Protein AF-A0A8G1VW10-F1 (afdb_monomer_lite)

Sequence (127 aa):
MYALQVLPVPFESDVFKSAGRANKSLDSALHHLKSVDPADVHLKELLWPAFVIGPEAQTMSQRAVITDVLESLWTLWRCHNVTNALKVLEKIWARRATEGSSRRNHPYTGTPHALNECVLAPSTRAF

InterPro domains:
  IPR021858 Fungal transcription factor [PF11951] (24-101)

Structure (mmCIF, N/CA/C/O backbone):
data_AF-A0A8G1VW10-F1
#
_entry.id   AF-A0A8G1VW10-F1
#
loop_
_atom_site.group_PDB
_atom_site.id
_atom_site.type_symbol
_atom_site.label_atom_id
_atom_site.label_alt_id
_atom_site.label_comp_id
_atom_site.label_asym_id
_atom_site.label_entity_id
_atom_site.label_seq_id
_atom_site.pdbx_PDB_ins_code
_atom_site.Cartn_x
_atom_site.Cartn_y
_atom_site.Cartn_z
_atom_site.occupancy
_atom_site.B_iso_or_equiv
_atom_site.auth_seq_id
_atom_site.auth_comp_id
_atom_site.auth_asym_id
_atom_site.auth_atom_id
_atom_site.pdbx_PDB_model_num
ATOM 1 N N . MET A 1 1 ? -4.608 40.988 21.483 1.00 47.69 1 MET A N 1
ATOM 2 C CA . MET A 1 1 ? -5.812 40.741 20.666 1.00 47.69 1 MET A CA 1
ATOM 3 C C . MET A 1 1 ? -5.606 39.460 19.866 1.00 47.69 1 MET A C 1
ATOM 5 O O . MET A 1 1 ? -5.068 39.525 18.773 1.00 47.69 1 MET A O 1
ATOM 9 N N . TYR A 1 2 ? -5.962 38.302 20.423 1.00 39.44 2 TYR A N 1
ATOM 10 C CA . TYR A 1 2 ? -6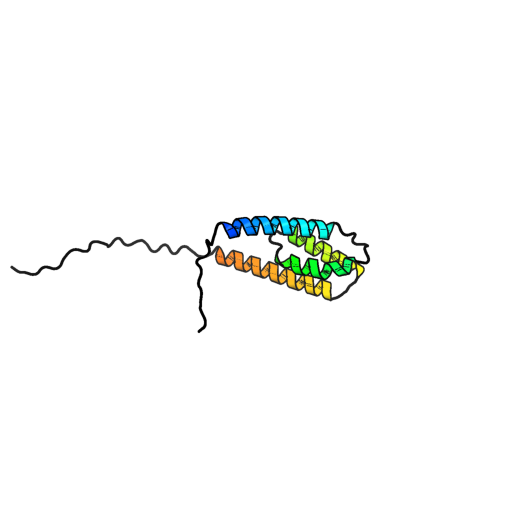.114 37.060 19.656 1.00 39.44 2 TYR A CA 1
ATOM 11 C C . TYR A 1 2 ? -7.568 36.628 19.822 1.00 39.44 2 TYR A C 1
ATOM 13 O O . TYR A 1 2 ? -8.011 36.364 20.938 1.00 39.44 2 TYR A O 1
ATOM 21 N N . ALA A 1 3 ? -8.326 36.660 18.729 1.00 48.31 3 ALA A N 1
ATOM 22 C CA . ALA A 1 3 ? -9.727 36.275 18.715 1.00 48.31 3 ALA A CA 1
ATOM 23 C C . ALA A 1 3 ? -9.827 34.753 18.545 1.00 48.31 3 ALA A C 1
ATOM 25 O O . ALA A 1 3 ? -9.581 34.220 17.467 1.00 48.31 3 ALA A O 1
ATOM 26 N N . LEU A 1 4 ? -10.193 34.060 19.623 1.00 53.19 4 LEU A N 1
ATOM 27 C CA . LEU A 1 4 ? -10.728 32.701 19.580 1.00 53.19 4 LEU A CA 1
ATOM 28 C C . LEU A 1 4 ? -12.159 32.777 19.035 1.00 53.19 4 LEU A C 1
ATOM 30 O O . LEU A 1 4 ? -13.110 32.995 19.782 1.00 53.19 4 LEU A O 1
ATOM 34 N N . GLN A 1 5 ? -12.315 32.635 17.720 1.00 59.56 5 GLN A N 1
ATOM 35 C CA . GLN A 1 5 ? -13.623 32.422 17.105 1.00 59.56 5 GLN A CA 1
ATOM 36 C C . GLN A 1 5 ? -13.932 30.922 17.125 1.00 59.56 5 GLN A C 1
ATOM 38 O O . GLN A 1 5 ? -13.525 30.171 16.243 1.00 59.56 5 GLN A O 1
ATOM 43 N N . VAL A 1 6 ? -14.645 30.485 18.164 1.00 56.25 6 VAL A N 1
ATOM 44 C CA . VAL A 1 6 ? -15.317 29.181 18.187 1.00 56.25 6 VAL A CA 1
ATOM 45 C C . VAL A 1 6 ? -16.586 29.324 17.351 1.00 56.25 6 VAL A C 1
ATOM 47 O O . VAL A 1 6 ? -17.584 29.871 17.813 1.00 56.25 6 VAL A O 1
ATOM 50 N N . LEU A 1 7 ? -16.537 28.878 16.097 1.00 58.91 7 LEU A N 1
ATOM 51 C CA . LEU A 1 7 ? -17.743 28.696 15.294 1.00 58.91 7 LEU A CA 1
ATOM 52 C C . LEU A 1 7 ? -18.376 27.339 15.642 1.00 58.91 7 LEU A C 1
ATOM 54 O O . LEU A 1 7 ? -17.665 26.330 15.640 1.00 58.91 7 LEU A O 1
ATOM 58 N N . PRO A 1 8 ? -19.694 27.269 15.896 1.00 49.25 8 PRO A N 1
ATOM 59 C CA . PRO A 1 8 ? -20.397 26.000 15.974 1.00 49.25 8 PRO A CA 1
ATOM 60 C C . PRO A 1 8 ? -20.582 25.478 14.545 1.00 49.25 8 PRO A C 1
ATOM 62 O O . PRO A 1 8 ? -21.453 25.933 13.807 1.00 49.25 8 PRO A O 1
ATOM 65 N N . VAL A 1 9 ? -19.726 24.550 14.122 1.00 55.56 9 VAL A N 1
ATOM 66 C CA . VAL A 1 9 ? -19.927 23.823 12.862 1.00 55.56 9 VAL A CA 1
ATOM 67 C C . VAL A 1 9 ? -21.076 22.816 13.029 1.00 55.56 9 VAL A C 1
ATOM 69 O O . VAL A 1 9 ? -21.105 22.112 14.041 1.00 55.56 9 VAL A O 1
ATOM 72 N N . PRO A 1 10 ? -22.016 22.704 12.068 1.00 50.59 10 PRO A N 1
ATOM 73 C CA . PRO A 1 10 ? -23.029 21.648 12.052 1.00 50.59 10 PRO A CA 1
ATOM 74 C C . PRO A 1 10 ? -22.334 20.284 11.903 1.00 50.59 10 PRO A C 1
ATOM 76 O O . PRO A 1 10 ? -21.971 19.854 10.813 1.00 50.59 10 PRO A O 1
ATOM 79 N N . PHE A 1 11 ? -22.069 19.638 13.034 1.00 54.19 11 PHE A N 1
ATOM 80 C CA . PHE A 1 11 ? -20.979 18.670 13.191 1.00 54.19 11 PHE A CA 1
ATOM 81 C C . PHE A 1 11 ? -21.210 17.287 12.555 1.00 54.19 11 PHE A C 1
ATOM 83 O O . PHE A 1 11 ? -20.253 16.550 12.360 1.00 54.19 11 PHE A O 1
ATOM 90 N N . GLU A 1 12 ? -22.430 16.915 12.168 1.00 51.09 12 GLU A N 1
ATOM 91 C CA . GLU A 1 12 ? -22.708 15.498 11.866 1.00 51.09 12 GLU A CA 1
ATOM 92 C C . GLU A 1 12 ? -23.002 15.231 10.379 1.00 51.09 12 GLU A C 1
ATOM 94 O O . GLU A 1 12 ? -22.476 14.285 9.794 1.00 51.09 12 GLU A O 1
ATOM 99 N N . SER A 1 13 ? -23.793 16.075 9.707 1.00 53.09 13 SER A N 1
ATOM 100 C CA . SER A 1 13 ? -24.281 15.746 8.354 1.00 53.09 13 SER A CA 1
ATOM 101 C C . SER A 1 13 ? -23.228 15.911 7.245 1.00 53.09 13 SER A C 1
ATOM 103 O O . SER A 1 13 ? -23.218 15.149 6.272 1.00 53.09 13 SER A O 1
ATOM 105 N N . ASP A 1 14 ? -22.302 16.859 7.409 1.00 55.06 14 ASP A N 1
ATOM 106 C CA . ASP A 1 14 ? -21.221 17.105 6.452 1.00 55.06 14 ASP A CA 1
ATOM 107 C C . ASP A 1 14 ? -20.064 16.117 6.611 1.00 55.06 14 ASP A C 1
ATOM 109 O O . ASP A 1 14 ? -19.398 15.795 5.627 1.00 55.06 14 ASP A O 1
ATOM 113 N N . VAL A 1 15 ? -19.859 15.552 7.806 1.00 56.72 15 VAL A N 1
ATOM 114 C CA . VAL A 1 15 ? -18.850 14.507 8.052 1.00 56.72 15 VAL A CA 1
ATOM 115 C C . VAL A 1 15 ? -19.208 13.226 7.301 1.00 56.72 15 VAL A C 1
ATOM 117 O O . VAL A 1 15 ? -18.361 12.667 6.613 1.00 56.72 15 VAL A O 1
ATOM 120 N N . PHE A 1 16 ? -20.470 12.792 7.324 1.00 52.03 16 PHE A N 1
ATOM 121 C CA . PHE A 1 16 ? -20.884 11.604 6.566 1.00 52.03 16 PHE A CA 1
ATOM 122 C C . PHE A 1 16 ? -20.850 11.827 5.047 1.00 52.03 16 PHE A C 1
ATOM 124 O O . PHE A 1 16 ? -20.412 10.945 4.302 1.00 52.03 16 PHE A O 1
ATOM 131 N N . LYS A 1 17 ? -21.254 13.012 4.565 1.00 55.03 17 LYS A N 1
ATOM 132 C CA . LYS A 1 17 ? -21.158 13.364 3.135 1.00 55.03 17 LYS A CA 1
ATOM 133 C C . LYS A 1 17 ? -19.707 13.486 2.665 1.00 55.03 17 LYS A C 1
ATOM 135 O O . LYS A 1 17 ? -19.378 13.004 1.579 1.00 55.03 17 LYS A O 1
ATOM 140 N N . SER A 1 18 ? -18.838 14.099 3.467 1.00 59.88 18 SER A N 1
ATOM 141 C CA . SER A 1 18 ? -17.407 14.226 3.170 1.00 59.88 18 SER A CA 1
ATOM 142 C C . SER A 1 18 ? -16.682 12.888 3.267 1.00 59.88 18 SER A C 1
ATOM 144 O O . SER A 1 18 ? -15.904 12.589 2.370 1.00 59.88 18 SER A O 1
ATOM 146 N N . ALA A 1 19 ? -17.007 12.032 4.239 1.00 60.91 19 ALA A N 1
ATOM 147 C CA . ALA A 1 19 ? -16.493 10.665 4.322 1.00 60.91 19 ALA A CA 1
ATOM 148 C C . ALA A 1 19 ? -16.924 9.825 3.1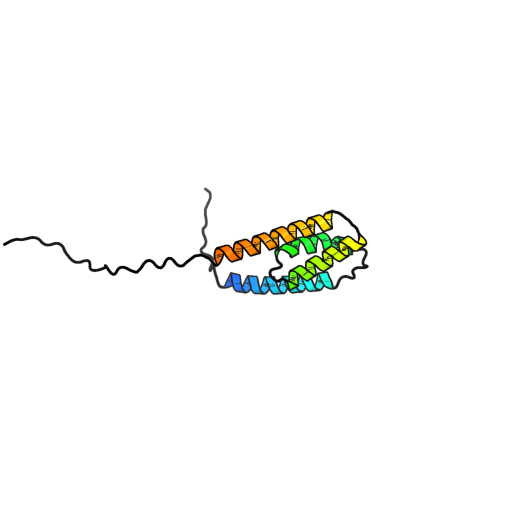09 1.00 60.91 19 ALA A C 1
ATOM 150 O O . ALA A 1 19 ? -16.104 9.140 2.503 1.00 60.91 19 ALA A O 1
ATOM 151 N N . GLY A 1 20 ? -18.188 9.933 2.681 1.00 62.34 20 GLY A N 1
ATOM 152 C CA . GLY A 1 20 ? -18.678 9.276 1.466 1.00 62.34 20 GLY A CA 1
ATOM 153 C C . GLY A 1 20 ? -17.977 9.759 0.189 1.00 62.34 20 GLY A C 1
ATOM 154 O O . GLY A 1 20 ? -17.680 8.956 -0.695 1.00 62.34 20 GLY A O 1
ATOM 155 N N . ARG A 1 21 ? -17.671 11.059 0.082 1.00 65.12 21 ARG A N 1
ATOM 156 C CA . ARG A 1 21 ? -16.888 11.625 -1.031 1.00 65.12 21 ARG A CA 1
ATOM 157 C C . ARG A 1 21 ? -15.412 11.218 -0.963 1.00 65.12 21 ARG A C 1
ATOM 159 O O . ARG A 1 21 ? -14.846 10.885 -1.999 1.00 65.12 21 ARG A O 1
ATOM 166 N N . ALA A 1 22 ? -14.817 11.215 0.227 1.00 71.00 22 ALA A N 1
ATOM 167 C CA . ALA A 1 22 ? -13.440 10.796 0.462 1.00 71.00 22 ALA A CA 1
ATOM 168 C C . ALA A 1 22 ? -13.244 9.318 0.112 1.00 71.00 22 ALA A C 1
ATOM 170 O O . ALA A 1 22 ? -12.294 8.995 -0.585 1.00 71.00 22 ALA A O 1
ATOM 171 N N . ASN A 1 23 ? -14.191 8.448 0.475 1.00 74.31 23 ASN A N 1
ATOM 172 C CA . ASN A 1 23 ? -14.160 7.034 0.098 1.00 74.31 23 ASN A CA 1
ATOM 173 C C . ASN A 1 23 ? -14.221 6.842 -1.423 1.00 74.31 23 ASN A C 1
ATOM 175 O O . ASN A 1 23 ? -13.390 6.137 -1.978 1.00 74.31 23 ASN A O 1
ATOM 179 N N . LYS A 1 24 ? -15.116 7.550 -2.129 1.00 77.25 24 LYS A N 1
ATOM 180 C CA . LYS A 1 24 ? -15.151 7.512 -3.605 1.00 77.25 24 LYS A CA 1
ATOM 181 C C . LYS A 1 24 ? -13.845 8.011 -4.235 1.00 77.25 24 LYS A C 1
ATOM 183 O O . LYS A 1 24 ? -13.387 7.459 -5.231 1.00 77.25 24 LYS A O 1
ATOM 188 N N . SER A 1 25 ? -13.254 9.060 -3.662 1.00 84.19 25 SER A N 1
ATOM 189 C CA . SER A 1 25 ? -11.961 9.592 -4.103 1.00 84.19 25 SER A CA 1
ATOM 190 C C . SER A 1 25 ? -10.820 8.603 -3.845 1.00 84.19 25 SER A C 1
ATOM 192 O O . SER A 1 25 ? -9.940 8.459 -4.688 1.00 84.19 25 SER A O 1
ATOM 194 N N . LEU A 1 26 ? -10.847 7.916 -2.703 1.00 87.00 26 LEU A N 1
ATOM 195 C CA . LEU A 1 26 ? -9.887 6.892 -2.309 1.00 87.00 26 LEU A CA 1
ATOM 196 C C . LEU A 1 26 ? -9.967 5.681 -3.238 1.00 87.00 26 LEU A C 1
ATOM 198 O O . LEU A 1 26 ? -8.947 5.263 -3.769 1.00 87.00 26 LEU A O 1
ATOM 202 N N . ASP A 1 27 ? -11.166 5.161 -3.493 1.00 87.25 27 ASP A N 1
ATOM 203 C CA . ASP A 1 27 ? -11.363 4.013 -4.382 1.00 87.25 27 ASP A CA 1
ATOM 204 C C . ASP A 1 27 ? -10.912 4.327 -5.816 1.00 87.25 27 ASP A C 1
ATOM 206 O O . ASP A 1 27 ? -10.279 3.494 -6.461 1.00 87.25 27 ASP A O 1
ATOM 210 N N . SER A 1 28 ? -11.153 5.553 -6.295 1.00 88.88 28 SER A N 1
ATOM 211 C CA . SER A 1 28 ? -10.625 6.026 -7.582 1.00 88.88 28 SER A CA 1
ATOM 212 C C . SER A 1 28 ? -9.092 6.093 -7.590 1.00 88.88 28 SER A C 1
ATOM 214 O O . SER A 1 28 ? -8.449 5.630 -8.531 1.00 88.88 28 SER A O 1
ATOM 216 N N . ALA A 1 29 ? -8.477 6.611 -6.523 1.00 86.94 29 ALA A N 1
ATOM 217 C CA . ALA A 1 29 ? -7.021 6.658 -6.407 1.00 86.94 29 ALA A CA 1
ATOM 218 C C . ALA A 1 29 ? -6.398 5.251 -6.345 1.00 86.94 29 ALA A C 1
ATOM 220 O O . ALA A 1 29 ? -5.393 4.996 -7.003 1.00 86.94 29 ALA A O 1
ATOM 221 N N . LEU A 1 30 ? -7.024 4.321 -5.620 1.00 88.12 30 LEU A N 1
ATOM 222 C CA . LEU A 1 30 ? -6.611 2.918 -5.560 1.00 88.12 30 LEU A CA 1
ATOM 223 C C . LEU A 1 30 ? -6.770 2.217 -6.910 1.00 88.12 30 LEU A C 1
ATOM 225 O O . LEU A 1 30 ? -5.898 1.443 -7.301 1.00 88.12 30 LEU A O 1
ATOM 229 N N . HIS A 1 31 ? -7.846 2.512 -7.641 1.00 89.62 31 HIS A N 1
ATOM 230 C CA . HIS A 1 31 ? -8.041 2.012 -8.997 1.00 89.62 31 HIS A CA 1
ATOM 231 C C . HIS A 1 31 ? -6.915 2.479 -9.931 1.00 89.62 31 HIS A C 1
ATOM 233 O O . HIS A 1 31 ? -6.338 1.661 -10.644 1.00 89.62 31 HIS A O 1
ATOM 239 N N . HIS A 1 32 ? -6.548 3.764 -9.885 1.00 88.06 32 HIS A N 1
ATOM 240 C CA . HIS A 1 32 ? -5.429 4.282 -10.675 1.00 88.06 32 HIS A CA 1
ATOM 241 C C . HIS A 1 32 ? -4.088 3.666 -10.262 1.00 88.06 32 HIS A C 1
ATOM 243 O O . HIS A 1 32 ? -3.338 3.238 -11.134 1.00 88.06 32 HIS A O 1
ATOM 249 N N . LEU A 1 33 ? -3.811 3.545 -8.958 1.00 85.88 33 LEU A N 1
ATOM 250 C CA . LEU A 1 33 ? -2.590 2.900 -8.459 1.00 85.88 33 LEU A CA 1
ATOM 251 C C . LEU A 1 33 ? -2.447 1.465 -8.974 1.00 85.88 33 LEU A C 1
ATOM 253 O O . LEU A 1 33 ? -1.365 1.075 -9.398 1.00 85.88 33 LEU A O 1
ATOM 257 N N . LYS A 1 34 ? -3.544 0.701 -8.979 1.00 85.81 34 LYS A N 1
ATOM 258 C CA . LYS A 1 34 ? -3.560 -0.684 -9.459 1.00 85.81 34 LYS A CA 1
ATOM 259 C C . LYS A 1 34 ? -3.442 -0.802 -10.983 1.00 85.81 34 LYS A C 1
ATOM 261 O O . LYS A 1 34 ? -3.028 -1.839 -11.483 1.00 85.81 34 LYS A O 1
ATOM 266 N N . SER A 1 35 ? -3.849 0.228 -11.724 1.00 87.38 35 SER A N 1
ATOM 267 C CA . SER A 1 35 ? -3.822 0.209 -13.192 1.00 87.38 35 SER A CA 1
ATOM 268 C C . SER A 1 35 ? -2.425 0.390 -13.790 1.00 87.38 35 SER A C 1
ATOM 270 O O . SER A 1 35 ? -2.246 0.128 -14.977 1.00 87.38 35 SER A O 1
ATOM 272 N N . VAL A 1 36 ? -1.452 0.840 -12.991 1.00 84.56 36 VAL A N 1
ATOM 273 C CA . VAL A 1 36 ? -0.066 0.993 -13.441 1.00 84.56 36 VAL A CA 1
ATOM 274 C C . VAL A 1 36 ? 0.575 -0.382 -13.571 1.00 84.56 36 VAL A C 1
ATOM 276 O O . VAL A 1 36 ? 0.460 -1.215 -12.673 1.00 84.56 36 VAL A O 1
ATOM 279 N N . ASP A 1 37 ? 1.252 -0.610 -14.695 1.00 83.00 37 ASP A N 1
ATOM 280 C CA . ASP A 1 37 ? 1.940 -1.868 -14.954 1.00 83.00 37 ASP A CA 1
ATOM 281 C C . ASP A 1 37 ? 3.050 -2.076 -13.907 1.00 83.00 37 ASP A C 1
ATOM 283 O O . ASP A 1 37 ? 3.921 -1.212 -13.752 1.00 83.00 37 ASP A O 1
ATOM 287 N N . PRO A 1 38 ? 3.065 -3.207 -13.181 1.00 75.44 38 PRO A N 1
ATOM 288 C CA . PRO A 1 38 ? 4.150 -3.525 -12.268 1.00 75.44 38 PRO A CA 1
ATOM 289 C C . PRO A 1 38 ? 5.510 -3.660 -12.965 1.00 75.44 38 PRO A C 1
ATOM 291 O O . PRO A 1 38 ? 6.503 -3.691 -12.263 1.00 75.44 38 PRO A O 1
ATOM 294 N N . ALA A 1 39 ? 5.612 -3.739 -14.293 1.00 76.88 39 ALA A N 1
ATOM 295 C CA . ALA A 1 39 ? 6.887 -3.692 -15.016 1.00 76.88 39 ALA A CA 1
ATOM 296 C C . ALA A 1 39 ? 7.334 -2.265 -15.404 1.00 76.88 39 ALA A C 1
ATOM 298 O O . ALA A 1 39 ? 8.419 -2.097 -15.970 1.00 76.88 39 ALA A O 1
ATOM 299 N N . ASP A 1 40 ? 6.531 -1.238 -15.111 1.00 81.06 40 ASP A N 1
ATOM 300 C CA . ASP A 1 40 ? 6.823 0.143 -15.491 1.00 81.06 40 ASP A CA 1
ATOM 301 C C . ASP A 1 40 ? 8.016 0.713 -14.696 1.00 81.06 40 ASP A C 1
ATOM 303 O O . ASP A 1 40 ? 8.110 0.615 -13.468 1.00 81.06 40 ASP A O 1
ATOM 307 N N . VAL A 1 41 ? 8.937 1.377 -15.395 1.00 74.75 41 VAL A N 1
ATOM 308 C CA . VAL A 1 41 ? 10.088 2.073 -14.798 1.00 74.75 41 VAL A CA 1
ATOM 309 C C . VAL A 1 41 ? 9.667 3.227 -13.876 1.00 74.75 41 VAL A C 1
ATOM 311 O O . VAL A 1 41 ? 10.410 3.603 -12.961 1.00 74.75 41 VAL A O 1
ATOM 314 N N . HIS A 1 42 ? 8.471 3.775 -14.083 1.00 78.94 42 HIS A N 1
ATOM 315 C CA . HIS A 1 42 ? 7.887 4.835 -13.268 1.00 78.94 42 HIS A CA 1
ATOM 316 C C . HIS A 1 42 ? 7.203 4.311 -12.007 1.00 78.94 42 HIS A C 1
ATOM 318 O O . HIS A 1 42 ? 6.816 5.116 -11.161 1.00 78.94 42 HIS A O 1
ATOM 324 N N . LEU A 1 43 ? 7.126 2.988 -11.804 1.00 78.38 43 LEU A N 1
ATOM 325 C CA . LEU A 1 43 ? 6.457 2.411 -10.638 1.00 78.38 43 LEU A CA 1
ATOM 326 C C . LEU A 1 43 ? 6.998 2.995 -9.326 1.00 78.38 43 LEU A C 1
ATOM 328 O O . LEU A 1 43 ? 6.211 3.303 -8.437 1.00 78.38 43 LEU A O 1
ATOM 332 N N . LYS A 1 44 ? 8.312 3.263 -9.223 1.00 78.31 44 LYS A N 1
ATOM 333 C CA . LYS A 1 44 ? 8.934 3.928 -8.053 1.00 78.31 44 LYS A CA 1
ATOM 334 C C . LYS A 1 44 ? 8.244 5.211 -7.603 1.00 78.31 44 LYS A C 1
ATOM 336 O O . LYS A 1 44 ? 8.270 5.524 -6.414 1.00 78.31 44 LYS A O 1
ATOM 341 N N . GLU A 1 45 ? 7.664 5.961 -8.534 1.00 85.00 45 GLU A N 1
ATOM 342 C CA . GLU A 1 45 ? 7.006 7.234 -8.259 1.00 85.00 45 GLU A CA 1
ATOM 343 C C . GLU A 1 45 ? 5.701 7.009 -7.495 1.00 85.00 45 GLU A C 1
ATOM 345 O O . GLU A 1 45 ? 5.265 7.902 -6.774 1.00 85.00 45 GLU A O 1
ATOM 350 N N . LEU A 1 46 ? 5.138 5.794 -7.549 1.00 86.62 46 LEU A N 1
ATOM 351 C CA . LEU A 1 46 ? 3.960 5.390 -6.788 1.00 86.62 46 LEU A CA 1
ATOM 352 C C . LEU A 1 46 ? 4.245 5.102 -5.317 1.00 86.62 46 LEU A C 1
ATOM 354 O O . LEU A 1 46 ? 3.294 5.064 -4.539 1.00 86.62 46 LEU A O 1
ATOM 358 N N . LEU A 1 47 ? 5.508 4.945 -4.898 1.00 87.94 47 LEU A N 1
ATOM 359 C CA . LEU A 1 47 ? 5.830 4.677 -3.493 1.00 87.94 47 LEU A CA 1
ATOM 360 C C . LEU A 1 47 ? 5.240 5.754 -2.576 1.00 87.94 47 LEU A C 1
ATOM 362 O O . LEU A 1 47 ? 4.624 5.441 -1.557 1.00 87.94 47 LEU A O 1
ATOM 366 N N . TRP A 1 48 ? 5.418 7.024 -2.944 1.00 87.81 48 TRP A N 1
ATOM 367 C CA . TRP A 1 48 ? 4.945 8.135 -2.128 1.00 87.81 48 TRP A CA 1
ATOM 368 C C . TRP A 1 48 ? 3.415 8.292 -2.160 1.00 87.81 48 TRP A C 1
ATOM 370 O O . TRP A 1 48 ? 2.818 8.308 -1.083 1.00 87.81 48 TRP A O 1
ATOM 380 N N . PRO A 1 49 ? 2.740 8.313 -3.326 1.00 88.00 49 PRO A N 1
ATOM 381 C CA . PRO A 1 49 ? 1.280 8.274 -3.406 1.00 88.00 49 PRO A CA 1
ATOM 382 C C . PRO A 1 49 ? 0.653 7.090 -2.660 1.00 88.00 49 PRO A C 1
ATOM 384 O O . PRO A 1 49 ? -0.281 7.293 -1.886 1.00 88.00 49 PRO A O 1
ATOM 387 N N . ALA A 1 50 ? 1.184 5.873 -2.818 1.00 89.94 50 ALA A N 1
ATOM 388 C CA . ALA A 1 50 ? 0.686 4.688 -2.118 1.00 89.94 50 ALA A CA 1
ATOM 389 C C . ALA A 1 50 ? 0.848 4.822 -0.596 1.00 89.94 50 ALA A C 1
ATOM 391 O O . ALA A 1 50 ? -0.071 4.492 0.155 1.00 89.94 50 ALA A O 1
ATOM 392 N N . PHE A 1 51 ? 1.976 5.367 -0.132 1.00 91.25 51 PHE A N 1
ATOM 393 C CA . PHE A 1 51 ? 2.194 5.628 1.289 1.00 91.25 51 PHE A CA 1
ATOM 394 C C . PHE A 1 51 ? 1.279 6.725 1.846 1.00 91.25 51 PHE A C 1
ATOM 396 O O . PHE A 1 51 ? 0.767 6.567 2.946 1.00 91.25 51 PHE A O 1
ATOM 403 N N . VAL A 1 52 ? 1.042 7.818 1.114 1.00 90.19 52 VAL A N 1
ATOM 404 C CA . VAL A 1 52 ? 0.176 8.927 1.563 1.00 90.19 52 VAL A CA 1
ATOM 405 C C . VAL A 1 52 ? -1.296 8.516 1.609 1.00 90.19 52 VAL A C 1
ATOM 407 O O . VAL A 1 52 ? -2.021 8.929 2.510 1.00 90.19 52 VAL A O 1
ATOM 410 N N . ILE A 1 53 ? -1.735 7.685 0.662 1.00 90.25 53 ILE A N 1
ATOM 411 C CA . ILE A 1 53 ? -3.108 7.170 0.593 1.00 90.25 53 ILE A CA 1
ATOM 412 C C . ILE A 1 53 ? -3.316 6.008 1.580 1.00 90.25 53 ILE A C 1
ATOM 414 O O . ILE A 1 53 ? -4.416 5.813 2.096 1.00 90.25 53 ILE A O 1
ATOM 418 N N . GLY A 1 54 ? -2.252 5.264 1.890 1.00 90.12 54 GLY A N 1
ATOM 419 C CA . GLY A 1 54 ? -2.250 4.099 2.772 1.00 90.12 54 GLY A CA 1
ATOM 420 C C . GLY A 1 54 ? -3.004 4.262 4.100 1.00 90.12 54 GLY A C 1
ATOM 421 O O . GLY A 1 54 ? -3.812 3.394 4.449 1.00 90.12 54 GLY A O 1
ATOM 422 N N . PRO A 1 55 ? -2.799 5.356 4.854 1.00 91.94 55 PRO A N 1
ATOM 423 C CA . PRO A 1 55 ? -3.516 5.619 6.087 1.00 91.94 55 PRO A CA 1
ATOM 424 C C . PRO A 1 55 ? -5.022 5.706 5.875 1.00 91.94 55 PRO A C 1
ATOM 426 O O . PRO A 1 55 ? -5.755 5.238 6.731 1.00 91.94 55 PRO A O 1
ATOM 429 N N . GLU A 1 56 ? -5.515 6.239 4.762 1.00 88.06 56 GLU A N 1
ATOM 430 C CA . GLU A 1 56 ? -6.954 6.412 4.531 1.00 88.06 56 GLU A CA 1
ATOM 431 C C . GLU A 1 56 ? -7.693 5.086 4.277 1.00 88.06 56 GLU A C 1
ATOM 433 O O . GLU A 1 56 ? -8.917 5.046 4.356 1.00 88.06 56 GLU A O 1
ATOM 438 N N . ALA A 1 57 ? -6.980 3.972 4.070 1.00 88.31 57 ALA A N 1
ATOM 439 C CA . ALA A 1 57 ? -7.576 2.653 3.874 1.00 88.31 57 ALA A CA 1
ATOM 440 C C . ALA A 1 57 ? -8.269 2.112 5.141 1.00 88.31 57 ALA A C 1
ATOM 442 O O . ALA A 1 57 ? -7.645 1.654 6.114 1.00 88.31 57 ALA A O 1
ATOM 443 N N . GLN A 1 58 ? -9.601 2.117 5.109 1.00 83.38 58 GLN A N 1
ATOM 444 C CA . GLN A 1 58 ? -10.443 1.671 6.222 1.00 83.38 58 GLN A CA 1
ATOM 445 C C . GLN A 1 58 ? -10.782 0.182 6.124 1.00 83.38 58 GLN A C 1
ATOM 447 O O . GLN A 1 58 ? -10.880 -0.493 7.150 1.00 83.38 58 GLN A O 1
ATOM 452 N N . THR A 1 59 ? -10.928 -0.337 4.903 1.00 86.69 59 THR A N 1
ATOM 453 C CA . THR A 1 59 ? -11.307 -1.734 4.652 1.00 86.69 59 THR A CA 1
ATOM 454 C C . THR A 1 59 ? -10.090 -2.620 4.397 1.00 86.69 59 THR A C 1
ATOM 456 O O . THR A 1 59 ? -9.054 -2.155 3.921 1.00 86.69 59 THR A O 1
ATOM 459 N N . MET A 1 60 ? -10.217 -3.922 4.673 1.00 87.44 60 MET A N 1
ATOM 460 C CA . MET A 1 60 ? -9.155 -4.888 4.360 1.00 87.44 60 MET A CA 1
ATOM 461 C C . MET A 1 60 ?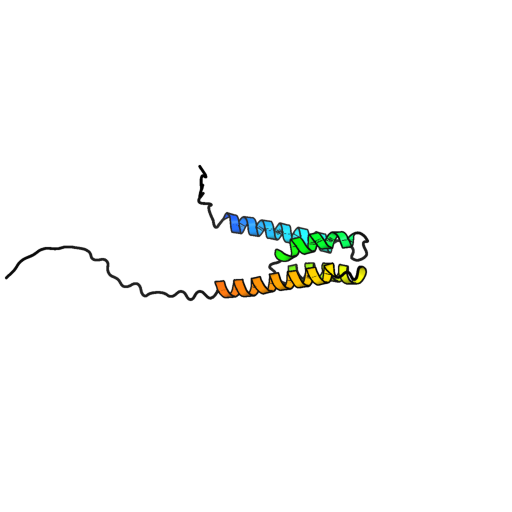 -8.859 -4.949 2.858 1.00 87.44 60 MET A C 1
ATOM 463 O O . MET A 1 60 ? -7.702 -5.065 2.471 1.00 87.44 60 MET A O 1
ATOM 467 N N . SER A 1 61 ? -9.882 -4.788 2.016 1.00 87.56 61 SER A N 1
ATOM 468 C CA . SER A 1 61 ? -9.753 -4.777 0.558 1.00 87.56 61 SER A CA 1
ATOM 469 C C . SER A 1 61 ? -8.869 -3.627 0.068 1.00 87.56 61 SER A C 1
ATOM 471 O O . SER A 1 61 ? -7.977 -3.841 -0.746 1.00 87.56 61 SER A O 1
ATOM 473 N N . GLN A 1 62 ? -9.071 -2.415 0.597 1.00 88.62 62 GLN A N 1
ATOM 474 C CA . GLN A 1 62 ? -8.257 -1.245 0.247 1.00 88.62 62 GLN A CA 1
ATOM 475 C C . GLN A 1 62 ? -6.803 -1.418 0.698 1.00 88.62 62 GLN A C 1
ATOM 477 O O . GLN A 1 62 ? -5.879 -1.127 -0.057 1.00 88.62 62 GLN A O 1
ATOM 482 N N . ARG A 1 63 ? -6.596 -1.949 1.910 1.00 92.12 63 ARG A N 1
ATOM 483 C CA . ARG A 1 63 ? -5.255 -2.233 2.441 1.00 92.12 63 ARG A CA 1
ATOM 484 C C . ARG A 1 63 ? -4.515 -3.253 1.586 1.00 92.12 63 ARG A C 1
ATOM 486 O O . ARG A 1 63 ? -3.351 -3.029 1.286 1.00 92.12 63 ARG A O 1
ATOM 493 N N . ALA A 1 64 ? -5.200 -4.306 1.140 1.00 91.88 64 ALA A N 1
ATOM 494 C CA . ALA A 1 64 ? -4.620 -5.315 0.260 1.00 91.88 64 ALA A CA 1
ATOM 495 C C . ALA A 1 64 ? -4.119 -4.711 -1.061 1.00 91.88 64 ALA A C 1
ATOM 497 O O . ALA A 1 64 ? -3.026 -5.053 -1.493 1.00 91.88 64 ALA A O 1
ATOM 498 N N . VAL A 1 65 ? -4.858 -3.767 -1.660 1.00 89.88 65 VAL A N 1
ATOM 499 C CA . VAL A 1 65 ? -4.410 -3.069 -2.881 1.00 89.88 65 VAL A CA 1
ATOM 500 C C . VAL A 1 65 ? -3.128 -2.269 -2.630 1.00 89.88 65 VAL A C 1
ATOM 502 O O . VAL A 1 65 ? -2.203 -2.326 -3.432 1.00 89.88 65 VAL A O 1
ATOM 505 N N . ILE A 1 66 ? -3.045 -1.542 -1.514 1.00 91.62 66 ILE A N 1
ATOM 506 C CA . ILE A 1 66 ? -1.840 -0.770 -1.165 1.00 91.62 66 ILE A CA 1
ATOM 507 C C . ILE A 1 66 ? -0.653 -1.698 -0.895 1.00 91.62 66 ILE A C 1
ATOM 509 O O . ILE A 1 66 ? 0.456 -1.415 -1.346 1.00 91.62 66 ILE A O 1
ATOM 513 N N . THR A 1 67 ? -0.878 -2.807 -0.187 1.00 92.25 67 THR A N 1
ATOM 514 C CA . THR A 1 67 ? 0.156 -3.813 0.070 1.00 92.25 67 THR A CA 1
ATOM 515 C C . THR A 1 67 ? 0.667 -4.429 -1.229 1.00 92.25 67 THR A C 1
ATOM 517 O O . THR A 1 67 ? 1.874 -4.477 -1.412 1.00 92.25 67 THR A O 1
ATOM 520 N N . ASP A 1 68 ? -0.214 -4.806 -2.157 1.00 91.06 68 ASP A N 1
ATOM 521 C CA . ASP A 1 68 ? 0.146 -5.403 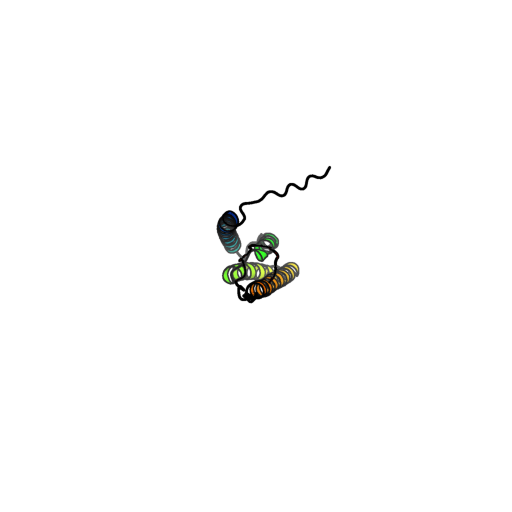-3.453 1.00 91.06 68 ASP A CA 1
ATOM 522 C C . ASP A 1 68 ? 1.015 -4.461 -4.312 1.00 91.06 68 ASP A C 1
ATOM 524 O O . ASP A 1 68 ? 2.037 -4.859 -4.879 1.00 91.06 68 ASP A O 1
ATOM 528 N N . VAL A 1 69 ? 0.685 -3.163 -4.324 1.00 89.06 69 VAL A N 1
ATOM 529 C CA . VAL A 1 69 ? 1.495 -2.132 -5.000 1.00 89.06 69 VAL A CA 1
ATOM 530 C C . VAL A 1 69 ? 2.875 -1.990 -4.347 1.00 89.06 69 VAL A C 1
ATOM 532 O O . VAL A 1 69 ? 3.892 -1.922 -5.042 1.00 89.06 69 VAL A O 1
ATOM 535 N N . LEU A 1 70 ? 2.942 -1.962 -3.012 1.00 89.31 70 LEU A N 1
ATOM 536 C CA . LEU A 1 70 ? 4.214 -1.887 -2.287 1.00 89.31 70 LEU A CA 1
ATOM 537 C C . LEU A 1 70 ? 5.041 -3.174 -2.447 1.00 89.31 70 LEU A C 1
ATOM 539 O O . LEU A 1 70 ? 6.257 -3.104 -2.596 1.00 89.31 70 LEU A O 1
ATOM 543 N N . GLU A 1 71 ? 4.427 -4.350 -2.477 1.00 89.06 71 GLU A N 1
ATOM 544 C CA . GLU A 1 71 ? 5.130 -5.610 -2.739 1.00 89.06 71 GLU A CA 1
ATOM 545 C C . GLU A 1 71 ? 5.696 -5.647 -4.160 1.00 89.06 71 GLU A C 1
ATOM 547 O O . GLU A 1 71 ? 6.875 -5.964 -4.341 1.00 89.06 71 GLU A O 1
ATOM 552 N N . SER A 1 72 ? 4.918 -5.210 -5.152 1.00 87.31 72 SER A N 1
ATOM 553 C CA . SER A 1 72 ? 5.380 -5.055 -6.537 1.00 87.31 72 SER A CA 1
ATOM 554 C C . SER A 1 72 ? 6.606 -4.136 -6.613 1.00 87.31 72 SER A C 1
ATOM 556 O O . SER A 1 72 ? 7.636 -4.502 -7.184 1.00 87.31 72 SER A O 1
ATOM 558 N N . LEU A 1 73 ? 6.571 -2.999 -5.915 1.00 85.56 73 LEU A N 1
ATOM 559 C CA . LEU A 1 73 ? 7.719 -2.099 -5.772 1.00 85.56 73 LEU A CA 1
ATOM 560 C C . LEU A 1 73 ? 8.945 -2.774 -5.141 1.00 85.56 73 LEU A C 1
ATOM 562 O O . LEU A 1 73 ? 10.071 -2.589 -5.612 1.00 85.56 73 LEU A O 1
ATOM 566 N N . TRP A 1 74 ? 8.748 -3.565 -4.085 1.00 84.75 74 TRP A N 1
ATOM 567 C CA . TRP A 1 74 ? 9.834 -4.291 -3.429 1.00 84.75 74 TRP A CA 1
ATOM 568 C C . TRP A 1 74 ? 10.463 -5.340 -4.348 1.00 84.75 74 TRP A C 1
ATOM 570 O O . TRP A 1 74 ? 11.690 -5.452 -4.377 1.00 84.75 74 TRP A O 1
ATOM 580 N N . THR A 1 75 ? 9.662 -6.096 -5.104 1.00 84.31 75 THR A N 1
ATOM 581 C CA . THR A 1 75 ? 10.179 -7.163 -5.980 1.00 84.31 75 THR A CA 1
ATOM 582 C C . THR A 1 75 ? 11.144 -6.632 -7.035 1.00 84.31 75 THR A C 1
ATOM 584 O O . THR A 1 75 ? 12.194 -7.242 -7.249 1.00 84.31 75 THR A O 1
ATOM 587 N N . LEU A 1 76 ? 10.829 -5.471 -7.606 1.00 80.00 76 LEU A N 1
ATOM 588 C CA . LEU A 1 76 ? 11.611 -4.806 -8.641 1.00 80.00 76 LEU A CA 1
ATOM 589 C C . LEU A 1 76 ? 12.809 -4.011 -8.094 1.00 80.00 76 LEU A C 1
ATOM 591 O O . LEU A 1 76 ? 13.905 -4.099 -8.639 1.00 80.00 76 LEU A O 1
ATOM 595 N N . TRP A 1 77 ? 12.612 -3.219 -7.032 1.00 79.62 77 TRP A N 1
ATOM 596 C CA . TRP A 1 77 ? 13.597 -2.214 -6.590 1.00 79.62 77 TRP A CA 1
ATOM 597 C C . TRP A 1 77 ? 14.378 -2.637 -5.346 1.00 79.62 77 TRP A C 1
ATOM 599 O O . TRP A 1 77 ? 15.430 -2.064 -5.062 1.00 79.62 77 TRP A O 1
ATOM 609 N N . ARG A 1 78 ? 13.862 -3.609 -4.577 1.00 80.38 78 ARG A N 1
ATOM 610 C CA . ARG A 1 78 ? 14.460 -4.143 -3.336 1.00 80.38 78 ARG A CA 1
ATOM 611 C C . ARG A 1 78 ? 14.905 -3.059 -2.348 1.00 80.38 78 ARG A C 1
ATOM 613 O O . ARG A 1 78 ? 15.876 -3.221 -1.610 1.00 80.38 78 ARG A O 1
ATOM 620 N N . CYS A 1 79 ? 14.205 -1.926 -2.331 1.00 80.94 79 CYS A N 1
ATOM 621 C CA . CYS A 1 79 ? 14.617 -0.764 -1.560 1.00 80.94 79 CYS A CA 1
ATOM 622 C C . CYS A 1 79 ? 13.973 -0.756 -0.167 1.00 80.94 79 CYS A C 1
ATOM 624 O O . CYS A 1 79 ? 12.765 -0.928 -0.005 1.00 80.94 79 CYS A O 1
ATOM 626 N N . HIS A 1 80 ? 14.786 -0.518 0.867 1.00 86.38 80 HIS A N 1
ATOM 627 C CA . HIS A 1 80 ? 14.342 -0.527 2.270 1.00 86.38 80 HIS A CA 1
ATOM 628 C C . HIS A 1 80 ? 13.205 0.464 2.557 1.00 86.38 80 HIS A C 1
ATOM 630 O O . HIS A 1 80 ? 12.430 0.257 3.489 1.00 86.38 80 HIS A O 1
ATOM 636 N N . ASN A 1 81 ? 13.081 1.513 1.742 1.00 83.94 81 ASN A N 1
ATOM 637 C CA . ASN A 1 81 ? 12.011 2.503 1.840 1.00 83.94 81 ASN A CA 1
ATOM 638 C C . ASN A 1 81 ? 10.624 1.860 1.712 1.00 83.94 81 ASN A C 1
ATOM 640 O O . ASN A 1 81 ? 9.723 2.230 2.459 1.00 83.94 81 ASN A O 1
ATOM 644 N N . VAL A 1 82 ? 10.471 0.863 0.836 1.00 86.00 82 VAL A N 1
ATOM 645 C CA . VAL A 1 82 ? 9.207 0.140 0.635 1.00 86.00 82 VAL A CA 1
ATOM 646 C C . VAL A 1 82 ? 8.852 -0.683 1.872 1.00 86.00 82 VAL A C 1
ATOM 648 O O . VAL A 1 82 ? 7.759 -0.555 2.419 1.00 86.00 82 VAL A O 1
ATOM 651 N N . THR A 1 83 ? 9.807 -1.460 2.386 1.00 88.50 83 THR A N 1
ATOM 652 C CA . THR A 1 83 ? 9.609 -2.279 3.591 1.00 88.50 83 THR A CA 1
ATOM 653 C C . THR A 1 83 ? 9.318 -1.421 4.822 1.00 88.50 83 THR A C 1
ATOM 655 O O . THR A 1 83 ? 8.502 -1.791 5.666 1.00 88.50 83 THR A O 1
ATOM 658 N N . ASN A 1 84 ? 9.967 -0.261 4.942 1.00 91.38 84 ASN A N 1
ATOM 659 C CA . ASN A 1 84 ? 9.715 0.678 6.032 1.00 91.38 84 ASN A CA 1
ATOM 660 C C . ASN A 1 84 ? 8.333 1.331 5.914 1.00 91.38 84 ASN A C 1
ATOM 662 O O . ASN A 1 84 ? 7.627 1.419 6.919 1.00 91.38 84 ASN A O 1
ATOM 666 N N . ALA A 1 85 ? 7.930 1.740 4.707 1.00 91.00 85 ALA A N 1
ATOM 667 C CA . ALA A 1 85 ? 6.604 2.292 4.446 1.00 91.00 85 ALA A CA 1
ATOM 668 C C . ALA A 1 85 ? 5.503 1.291 4.826 1.00 91.00 85 ALA A C 1
ATOM 670 O O . ALA A 1 85 ? 4.605 1.643 5.593 1.00 91.00 85 ALA A O 1
ATOM 671 N N . LEU A 1 86 ? 5.624 0.032 4.389 1.00 91.44 86 LEU A N 1
ATOM 672 C CA . LEU A 1 86 ? 4.659 -1.021 4.714 1.00 91.44 86 LEU A CA 1
ATOM 673 C C . LEU A 1 86 ? 4.546 -1.242 6.232 1.00 91.44 86 LEU A C 1
ATOM 675 O O . LEU A 1 86 ? 3.448 -1.187 6.780 1.00 91.44 86 LEU A O 1
ATOM 679 N N . LYS A 1 87 ? 5.676 -1.357 6.943 1.00 93.12 87 LYS A N 1
ATOM 680 C CA . LYS A 1 87 ? 5.693 -1.500 8.413 1.00 93.12 87 LYS A CA 1
ATOM 681 C C . LYS A 1 87 ? 5.028 -0.330 9.141 1.00 93.12 87 LYS A C 1
ATOM 683 O O . LYS A 1 87 ? 4.414 -0.516 10.192 1.00 93.12 87 LYS A O 1
ATOM 688 N N . VAL A 1 88 ? 5.197 0.895 8.643 1.00 94.62 88 VAL A N 1
ATOM 689 C CA . VAL A 1 88 ? 4.548 2.078 9.227 1.00 94.62 88 VAL A CA 1
ATOM 690 C C . VAL A 1 88 ? 3.038 2.027 8.989 1.00 94.62 88 VAL A C 1
ATOM 692 O O . VAL A 1 88 ? 2.278 2.274 9.927 1.00 94.62 88 VAL A O 1
ATOM 695 N N . LEU A 1 89 ? 2.596 1.650 7.787 1.00 92.88 89 LEU A N 1
ATOM 696 C CA . LEU A 1 89 ? 1.174 1.498 7.468 1.00 92.88 89 LEU A CA 1
ATOM 697 C C . LEU A 1 89 ? 0.501 0.421 8.324 1.00 92.88 89 LEU A C 1
ATOM 699 O O . LEU A 1 89 ? -0.544 0.685 8.917 1.00 92.88 89 LEU A O 1
ATOM 703 N N . GLU A 1 90 ? 1.135 -0.739 8.489 1.00 92.56 90 GLU A N 1
ATOM 704 C CA . GLU A 1 90 ? 0.647 -1.811 9.364 1.00 92.56 90 GLU A CA 1
ATOM 705 C C . GLU A 1 90 ? 0.440 -1.325 10.804 1.00 92.56 90 GLU A C 1
ATOM 707 O O . GLU A 1 90 ? -0.603 -1.584 11.409 1.00 92.56 90 GLU A O 1
ATOM 712 N N . LYS A 1 91 ? 1.391 -0.551 11.345 1.00 93.25 91 LYS A N 1
ATOM 713 C CA . LYS A 1 91 ? 1.268 0.048 12.684 1.00 93.25 91 LYS A CA 1
ATOM 714 C C . LYS A 1 91 ? 0.109 1.038 12.772 1.00 93.25 91 LYS A C 1
ATOM 716 O O . LYS A 1 91 ? -0.615 1.034 13.769 1.00 93.25 91 LYS A O 1
ATOM 721 N N . ILE A 1 92 ? -0.083 1.877 11.752 1.00 91.81 92 ILE A N 1
ATOM 722 C CA . ILE A 1 92 ? -1.205 2.827 11.692 1.00 91.81 92 ILE A CA 1
ATOM 723 C C . ILE A 1 92 ? -2.534 2.066 11.682 1.00 91.81 92 ILE A C 1
ATOM 725 O O . ILE A 1 92 ? -3.439 2.388 12.456 1.00 91.81 92 ILE A O 1
ATOM 729 N N . TRP A 1 93 ? -2.651 1.033 10.850 1.00 91.75 93 TRP A N 1
ATOM 730 C CA . TRP A 1 93 ? -3.857 0.215 10.752 1.00 91.75 93 TRP A CA 1
ATOM 731 C C . TRP A 1 93 ? -4.148 -0.554 12.045 1.00 91.75 93 TRP A C 1
ATOM 733 O O . TRP A 1 93 ? -5.303 -0.590 12.478 1.00 91.75 93 TRP A O 1
ATOM 743 N N . ALA A 1 94 ? -3.119 -1.101 12.698 1.00 89.56 94 ALA A N 1
ATOM 744 C CA . ALA A 1 94 ? -3.243 -1.783 13.985 1.00 89.56 94 ALA A CA 1
ATOM 745 C C . ALA A 1 94 ? -3.707 -0.827 15.096 1.00 89.56 94 ALA A C 1
ATOM 747 O O . ALA A 1 94 ? -4.645 -1.144 15.829 1.00 89.56 94 ALA A O 1
ATOM 748 N N . ARG A 1 95 ? -3.121 0.378 15.176 1.00 89.12 95 ARG A N 1
ATOM 749 C CA . ARG A 1 95 ? -3.523 1.418 16.140 1.00 89.12 95 ARG A CA 1
ATOM 750 C C . ARG A 1 95 ? -4.986 1.829 15.965 1.00 89.12 95 ARG A C 1
ATOM 752 O O . ARG A 1 95 ? -5.702 2.001 16.944 1.00 89.12 95 ARG A O 1
ATOM 759 N N . ARG A 1 96 ? -5.469 1.938 14.727 1.00 83.56 96 ARG A N 1
ATOM 760 C CA . ARG A 1 96 ? -6.881 2.267 14.466 1.00 83.56 96 ARG A CA 1
ATOM 761 C C . ARG A 1 96 ? -7.837 1.138 14.855 1.00 83.56 96 ARG A C 1
ATOM 763 O O . ARG A 1 96 ? -8.941 1.413 15.321 1.00 83.56 96 ARG A O 1
ATOM 770 N N . ALA A 1 97 ? -7.429 -0.122 14.694 1.00 82.50 97 ALA A N 1
ATOM 771 C CA . ALA A 1 97 ? -8.235 -1.270 15.112 1.00 82.50 97 ALA A CA 1
ATOM 772 C C . ALA A 1 97 ? -8.417 -1.325 16.643 1.00 82.50 97 ALA A C 1
ATOM 774 O O . ALA A 1 97 ? -9.512 -1.631 17.130 1.00 82.50 97 ALA A O 1
ATOM 775 N N . THR A 1 98 ? -7.376 -0.975 17.407 1.00 79.44 98 THR A N 1
ATOM 776 C CA . THR A 1 98 ? -7.443 -0.921 18.877 1.00 79.44 98 THR A CA 1
ATOM 777 C C . THR A 1 98 ? -8.247 0.285 19.377 1.00 79.44 98 THR A C 1
ATOM 779 O O . THR A 1 98 ? -9.094 0.131 20.258 1.00 79.44 98 THR A O 1
ATOM 782 N N . GLU A 1 99 ? -8.083 1.465 18.771 1.00 72.44 99 GLU A N 1
ATOM 783 C CA . GLU A 1 99 ? -8.859 2.673 19.108 1.00 72.44 99 GLU A CA 1
ATOM 784 C C . GLU A 1 99 ? -10.361 2.528 18.798 1.00 72.44 99 GLU A C 1
ATOM 786 O O . GLU A 1 99 ? -11.205 2.929 19.605 1.00 72.44 99 GLU A O 1
ATOM 791 N N . GLY A 1 100 ? -10.713 1.907 17.666 1.00 59.66 100 GLY A N 1
ATOM 792 C CA . GLY A 1 100 ? -12.107 1.624 17.303 1.00 59.66 100 GLY A CA 1
ATOM 793 C C . GLY A 1 100 ? -12.798 0.643 18.257 1.00 59.66 100 GLY A C 1
ATOM 794 O O . GLY A 1 100 ? -13.999 0.757 18.500 1.00 59.66 100 GLY A O 1
ATOM 795 N N . SER A 1 101 ? -12.033 -0.278 18.850 1.00 56.41 101 SER A N 1
ATOM 796 C CA . SER A 1 101 ? -12.527 -1.212 19.871 1.00 56.41 101 SER A CA 1
ATOM 797 C C . SER A 1 101 ? -12.723 -0.527 21.227 1.00 56.41 101 SER A C 1
ATOM 799 O O . SER A 1 101 ? -13.703 -0.797 21.915 1.00 56.41 101 SER A O 1
ATOM 801 N N . SER A 1 102 ? -11.844 0.414 21.587 1.00 54.81 102 SER A N 1
ATOM 802 C CA . SER A 1 102 ? -11.937 1.165 22.848 1.00 54.81 102 SER A CA 1
ATOM 803 C C . SER A 1 102 ? -13.140 2.120 22.876 1.00 54.81 102 SER A C 1
ATOM 805 O O . SER A 1 102 ? -13.862 2.187 23.868 1.00 54.81 102 SER A O 1
ATOM 807 N N . ARG A 1 103 ? -13.463 2.782 21.752 1.00 52.34 103 ARG A N 1
ATOM 808 C CA . ARG A 1 103 ? -14.668 3.634 21.659 1.00 52.34 103 ARG A CA 1
ATOM 809 C C . ARG A 1 103 ? -15.985 2.860 21.758 1.00 52.34 103 ARG A C 1
ATOM 811 O O . ARG A 1 103 ? -16.972 3.431 22.211 1.00 52.34 103 ARG A O 1
ATOM 818 N N . ARG A 1 104 ? -16.001 1.581 21.367 1.00 52.69 104 ARG A N 1
ATOM 819 C CA . ARG A 1 104 ? -17.190 0.713 21.431 1.00 52.69 104 ARG A CA 1
ATOM 820 C C . ARG A 1 104 ? -17.478 0.191 22.848 1.00 52.69 104 ARG A C 1
ATOM 822 O O . ARG A 1 104 ? -18.590 -0.251 23.102 1.00 52.69 104 ARG A O 1
ATOM 829 N N . ASN A 1 105 ? -16.519 0.304 23.769 1.00 43.44 105 ASN A N 1
ATOM 830 C CA . ASN A 1 105 ? -16.624 -0.164 25.152 1.00 43.44 105 ASN A CA 1
ATOM 831 C C . ASN A 1 105 ? -16.744 0.993 26.158 1.00 43.44 105 ASN A C 1
ATOM 833 O O . ASN A 1 105 ? -16.105 0.965 27.206 1.00 43.44 105 ASN A O 1
ATOM 837 N N . HIS A 1 106 ? -17.566 2.006 25.870 1.00 43.38 106 HIS A N 1
ATOM 838 C CA . HIS A 1 106 ? -18.120 2.826 26.948 1.00 43.38 106 HIS A CA 1
ATOM 839 C C . HIS A 1 106 ? -19.359 2.089 27.460 1.00 43.38 106 HIS A C 1
ATOM 841 O O . HIS A 1 106 ? -20.388 2.130 26.781 1.00 43.38 106 HIS A O 1
ATOM 847 N N . PRO A 1 107 ? -19.299 1.368 28.597 1.00 50.72 107 PRO A N 1
ATOM 848 C CA . PRO A 1 107 ? -20.525 0.929 29.232 1.00 50.72 107 PRO A CA 1
ATOM 849 C C . PRO A 1 107 ? -21.335 2.194 29.509 1.00 50.72 107 PRO A C 1
ATOM 851 O O . PRO A 1 107 ? -20.859 3.101 30.191 1.00 50.72 107 PRO A O 1
ATOM 854 N N . TYR A 1 108 ? -22.540 2.280 28.945 1.00 52.12 108 TYR A N 1
ATOM 855 C CA . TYR A 1 108 ? -23.547 3.202 29.441 1.00 52.12 108 TYR A CA 1
ATOM 856 C C . TYR A 1 108 ? -23.737 2.867 30.920 1.00 52.12 108 TYR A C 1
ATOM 858 O O . TYR A 1 108 ? -24.460 1.938 31.274 1.00 52.12 108 TYR A O 1
ATOM 866 N N . THR A 1 109 ? -23.046 3.586 31.798 1.00 54.38 109 THR A N 1
ATOM 867 C CA . THR A 1 109 ? -23.376 3.632 33.215 1.00 54.38 109 THR A CA 1
ATOM 868 C C . THR A 1 109 ? -24.675 4.417 33.304 1.00 54.38 109 THR A C 1
ATOM 870 O O . THR A 1 109 ? -24.675 5.627 33.520 1.00 54.38 109 THR A O 1
ATOM 873 N N . GLY A 1 110 ? -25.785 3.728 33.035 1.00 43.62 110 GLY A N 1
ATOM 874 C CA . GLY A 1 110 ? -27.115 4.196 33.371 1.00 43.62 110 GLY A CA 1
ATOM 875 C C . GLY A 1 110 ? -27.172 4.341 34.883 1.00 43.62 110 GLY A C 1
ATOM 876 O O . GLY A 1 110 ? -27.354 3.365 35.607 1.00 43.62 110 GLY A O 1
ATOM 877 N N . THR A 1 111 ? -26.961 5.560 35.360 1.00 42.75 111 THR A N 1
ATOM 878 C CA . THR A 1 111 ? -27.402 5.963 36.685 1.00 42.75 111 THR A CA 1
ATOM 879 C C . THR A 1 111 ? -28.931 5.856 36.694 1.00 42.75 111 THR A C 1
ATOM 881 O O . THR A 1 111 ? -29.581 6.393 35.792 1.00 42.75 111 THR A O 1
ATOM 884 N N . PRO A 1 112 ? -29.548 5.133 37.646 1.00 43.38 112 PRO A N 1
ATOM 885 C CA . PRO A 1 112 ? -30.994 5.137 37.759 1.00 43.38 112 PRO A CA 1
ATOM 886 C C . PRO A 1 112 ? -31.429 6.559 38.109 1.00 43.38 112 PRO A C 1
ATOM 888 O O . PRO A 1 112 ? -31.008 7.135 39.112 1.00 43.38 112 PRO A O 1
ATOM 891 N N . HIS A 1 113 ? -32.237 7.117 37.216 1.00 38.03 113 HIS A N 1
ATOM 892 C CA . HIS A 1 113 ? -32.893 8.406 37.320 1.00 38.03 113 HIS A CA 1
ATOM 893 C C . HIS A 1 113 ? -33.752 8.421 38.593 1.00 38.03 113 HIS A C 1
ATOM 895 O O . HIS A 1 113 ? -34.897 7.967 38.595 1.00 38.03 113 HIS A O 1
ATOM 901 N N . ALA A 1 114 ? -33.178 8.887 39.703 1.00 40.81 114 ALA A N 1
ATOM 902 C CA . ALA A 1 114 ? -33.925 9.187 40.909 1.00 40.81 114 ALA A CA 1
ATOM 903 C C . ALA A 1 114 ? -34.844 10.371 40.600 1.00 40.81 114 ALA A C 1
ATOM 905 O O . ALA A 1 114 ? -34.392 11.488 40.352 1.00 40.81 114 ALA A O 1
ATOM 906 N N . LEU A 1 115 ? -36.145 10.093 40.5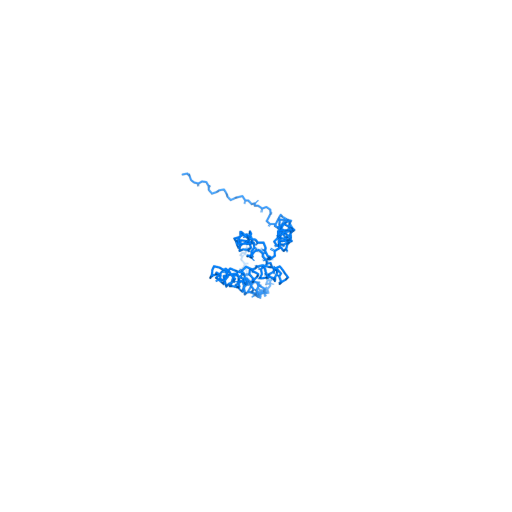75 1.00 46.00 115 LEU A N 1
ATOM 907 C CA . LEU A 1 115 ? -37.195 11.095 40.656 1.00 46.00 115 LEU A CA 1
ATOM 908 C C . LEU A 1 115 ? -36.969 11.920 41.924 1.00 46.00 115 LEU A C 1
ATOM 910 O O . LEU A 1 115 ? -37.108 11.388 43.022 1.00 46.00 115 LEU A O 1
ATOM 914 N N . ASN A 1 116 ? -36.630 13.198 41.775 1.00 35.28 116 ASN A N 1
ATOM 915 C CA . ASN A 1 116 ? -37.007 14.206 42.758 1.00 35.28 116 ASN A CA 1
ATOM 916 C C . ASN A 1 116 ? -36.865 15.611 42.172 1.00 35.28 116 ASN A C 1
ATOM 918 O O . ASN A 1 116 ? -35.890 16.314 42.411 1.00 35.28 116 ASN A O 1
ATOM 922 N N . GLU A 1 117 ? -37.897 16.031 41.448 1.00 37.81 117 GLU A N 1
ATOM 923 C CA . GLU A 1 117 ? -38.297 17.433 41.454 1.00 37.81 117 GLU A CA 1
ATOM 924 C C . GLU A 1 117 ? -39.732 17.511 41.974 1.00 37.81 117 GLU A C 1
ATOM 926 O O . GLU A 1 117 ? -40.691 17.224 41.265 1.00 37.81 117 GLU A O 1
ATOM 931 N N . CYS A 1 118 ? -39.868 17.881 43.245 1.00 33.69 118 CYS A N 1
ATOM 932 C CA . CYS A 1 118 ? -41.033 18.591 43.761 1.00 33.69 118 CYS A CA 1
ATOM 933 C C . CYS A 1 118 ? -40.522 19.622 44.770 1.00 33.69 118 CYS A C 1
ATOM 935 O O . CYS A 1 118 ? -40.404 19.376 45.968 1.00 33.69 118 CYS A O 1
ATOM 937 N N . VAL A 1 119 ? -40.156 20.779 44.225 1.00 41.78 119 VAL A N 1
ATOM 938 C CA . VAL A 1 119 ? -40.043 22.057 44.930 1.00 41.78 119 VAL 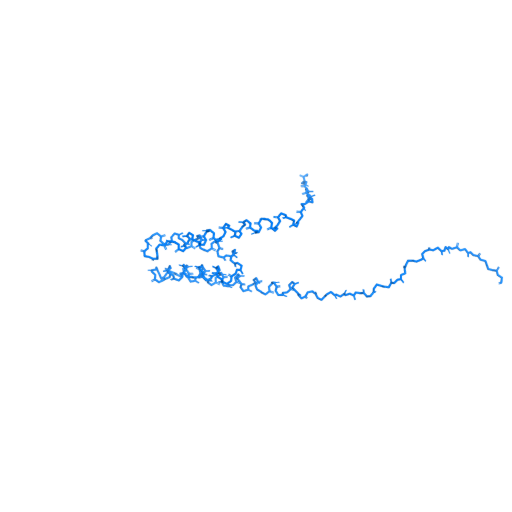A CA 1
ATOM 939 C C . VAL A 1 119 ? -41.457 22.558 45.232 1.00 41.78 119 VAL A C 1
ATOM 941 O O . VAL A 1 119 ? -42.258 22.596 44.310 1.00 41.78 119 VAL A O 1
ATOM 944 N N . LEU A 1 120 ? -41.731 22.938 46.488 1.00 38.56 120 LEU A N 1
ATOM 945 C CA . LEU A 1 120 ? -42.718 23.917 47.017 1.00 38.56 120 LEU A CA 1
ATOM 946 C C . LEU A 1 120 ? -43.018 23.477 48.470 1.00 38.56 120 LEU A C 1
ATOM 948 O O . LEU A 1 120 ? -43.445 22.352 48.671 1.00 38.56 120 LEU A O 1
ATOM 952 N N . ALA A 1 121 ? -42.852 24.222 49.563 1.00 40.91 121 ALA A N 1
ATOM 953 C CA . ALA A 1 121 ? -42.548 25.616 49.871 1.00 40.91 121 ALA A CA 1
ATOM 954 C C . ALA A 1 121 ? -42.140 25.684 51.374 1.00 40.91 121 ALA A C 1
ATOM 956 O O . ALA A 1 121 ? -42.397 24.724 52.106 1.00 40.91 121 ALA A O 1
ATOM 957 N N . PRO A 1 122 ? -41.557 26.785 51.886 1.00 46.00 122 PRO A N 1
ATOM 958 C CA . PRO A 1 122 ? -41.331 26.962 53.318 1.00 46.00 122 PRO A CA 1
ATOM 959 C C . PRO A 1 122 ? -42.537 27.658 53.969 1.00 46.00 122 PRO A C 1
ATOM 961 O O . PRO A 1 122 ? -42.926 28.742 53.538 1.00 46.00 122 PRO A O 1
ATOM 964 N N . SER A 1 123 ? -43.108 27.099 55.039 1.00 36.66 123 SER A N 1
ATOM 965 C CA . SER A 1 123 ? -43.820 27.933 56.015 1.00 36.66 123 SER A CA 1
ATOM 966 C C . SER A 1 123 ? -43.999 27.276 57.382 1.00 36.66 123 SER A C 1
ATOM 968 O O . SER A 1 123 ? -44.315 26.100 57.517 1.00 36.66 123 SER A O 1
ATOM 970 N N . THR A 1 124 ? -43.746 28.112 58.375 1.00 45.81 124 THR A N 1
ATOM 971 C CA . THR A 1 124 ? -43.627 27.925 59.819 1.00 45.81 124 THR A CA 1
ATOM 972 C C . THR A 1 124 ? -44.981 27.757 60.535 1.00 45.81 124 THR A C 1
ATOM 974 O O . THR A 1 124 ? -45.993 28.235 60.033 1.00 45.81 124 THR A O 1
ATOM 977 N N . ARG A 1 125 ? -44.913 27.257 61.788 1.00 35.78 125 ARG A N 1
ATOM 978 C CA . ARG A 1 125 ? -45.888 27.233 62.922 1.00 35.78 125 ARG A CA 1
ATOM 979 C C . ARG A 1 125 ? -46.687 25.932 63.091 1.00 35.78 125 ARG A C 1
ATOM 981 O O . ARG A 1 125 ? -47.364 25.501 62.176 1.00 35.78 125 ARG A O 1
ATOM 988 N N . ALA A 1 126 ? -46.494 25.194 64.190 1.00 38.47 126 ALA A N 1
ATOM 989 C CA . ALA A 1 126 ? -46.897 25.450 65.591 1.00 38.47 126 ALA A CA 1
ATOM 990 C C . ALA A 1 126 ? -48.395 25.197 65.832 1.00 38.47 126 ALA A C 1
ATOM 992 O O . ALA A 1 126 ? -49.207 26.066 65.529 1.00 38.47 126 ALA A O 1
ATOM 993 N N . PHE A 1 127 ? -48.737 24.025 66.369 1.00 42.97 127 PHE A N 1
ATOM 994 C CA . PHE A 1 127 ? -49.202 23.778 67.743 1.00 42.97 127 PHE A CA 1
ATOM 995 C C . PHE A 1 127 ? -49.215 22.264 67.991 1.00 42.97 127 PHE A C 1
ATOM 997 O O . PHE A 1 127 ? -49.426 21.523 67.005 1.00 42.97 127 PHE A O 1
#

Radius of gyration: 26.7 Å; chains: 1; bounding box: 64×48×83 Å

pLDDT: mean 71.8, std 19.35, range [33.69, 94.62]

Secondary structure (DSSP, 8-state):
----------TTHHHHHHHHHHHHHHHHHHHHHHHS-TT-TTGGGGHHHHHHHGGG--SHHHHHHHHHHHHHHHHHH--HHHHHHHHHHHHHHHHHHHHHHHHHT----------------------

Organism: NCBI:txid1448319

Foldseek 3Di:
DDDPDPDPDPPPPVVVVVLVVVVVVLVVLLVVLLPDDLVDPCLVVCLVVLLVSLLVDPDPVSNVSSLVSLVSVCVPPVDVSSVVSNVVSVVSNVVVVVVVVVVVPPPPPPDPPDDDDDDDDDDDDDD